Protein AF-C6E3G0-F1 (afdb_monomer_lite)

Sequence (74 aa):
MFWIKVSVMRVFYFSPESGVYQGEGFLDERDLERVEALTPIAPPRYAKGEVPVFNATTQSWMLLTVPHKPHLLQ

Secondary structure (DSSP, 8-state):
-------EEEEEEE-TTT-BEEEEEEEEGGGGGG-SSEESSPPPP--TTEEEEEETTTTEEEEEEPP-------

Organism: Geobacter sp. (strain M21) (NCBI:txid443144)

pLDDT: mean 87.04, std 14.48, range [43.69, 98.19]

Foldseek 3Di:
DDDDDFDKAKKWFADPVWQWTDGIDIDGPVCVVVDPRMDSDDADDDDPQWTWGADPVVRDIDIDGHDPPPPPPD

Radius of gyration: 16.75 Å; chains: 1; bounding box: 56×25×46 Å

Structure (mmCIF, N/CA/C/O bac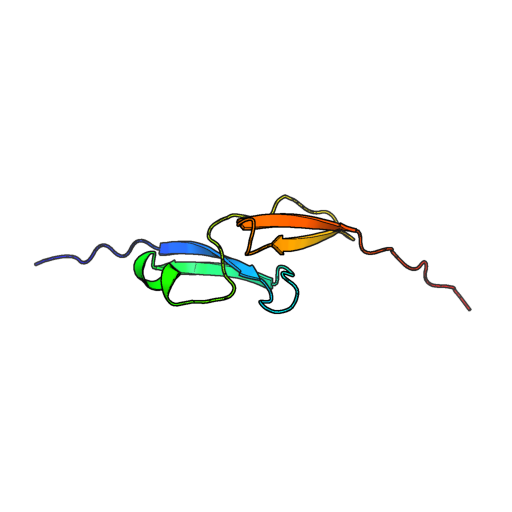kbone):
data_AF-C6E3G0-F1
#
_entry.id   AF-C6E3G0-F1
#
loop_
_atom_site.group_PDB
_atom_site.id
_atom_site.type_symbol
_atom_site.label_atom_id
_atom_site.label_alt_id
_atom_site.label_comp_id
_atom_site.label_asym_id
_atom_site.label_entity_id
_atom_site.label_seq_id
_atom_site.pdbx_PDB_ins_code
_atom_site.Cartn_x
_atom_site.Cartn_y
_atom_site.Cartn_z
_atom_site.occupancy
_atom_site.B_iso_or_equiv
_atom_site.auth_seq_id
_atom_site.auth_comp_id
_atom_site.auth_asym_id
_atom_site.auth_atom_id
_atom_site.pdbx_PDB_model_num
ATOM 1 N N . MET A 1 1 ? -25.031 -12.785 28.434 1.00 43.69 1 MET A N 1
ATOM 2 C CA . MET A 1 1 ? -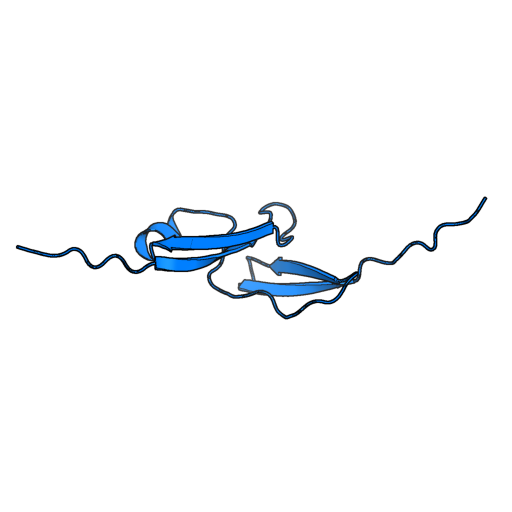23.721 -13.096 27.826 1.00 43.69 1 MET A CA 1
ATOM 3 C C . MET A 1 1 ? -23.633 -12.319 26.524 1.00 43.69 1 MET A C 1
ATOM 5 O O . MET A 1 1 ? -24.326 -12.673 25.581 1.00 43.69 1 MET A O 1
ATOM 9 N N . PHE A 1 2 ? -22.908 -11.201 26.511 1.00 57.34 2 PHE A N 1
ATOM 10 C CA . PHE A 1 2 ? -22.713 -10.404 25.299 1.00 57.34 2 PHE A CA 1
ATOM 11 C C . PHE A 1 2 ? -21.459 -10.915 24.598 1.00 57.34 2 PHE A C 1
ATOM 13 O O . PHE A 1 2 ? -20.379 -10.893 25.181 1.00 57.34 2 PHE A O 1
ATOM 20 N N . TRP A 1 3 ? -21.609 -11.411 23.376 1.00 57.84 3 TRP A N 1
ATOM 21 C CA . TRP A 1 3 ? -20.471 -11.744 22.531 1.00 57.84 3 TRP A CA 1
ATOM 22 C C . TRP A 1 3 ? -20.041 -10.469 21.811 1.00 57.84 3 TRP A C 1
ATOM 24 O O . TRP A 1 3 ? -20.827 -9.883 21.067 1.00 57.84 3 TRP A O 1
ATOM 34 N N . ILE A 1 4 ? -18.811 -10.017 22.054 1.00 67.81 4 ILE A N 1
ATOM 35 C CA . ILE A 1 4 ? -18.209 -8.940 21.266 1.00 67.81 4 ILE A CA 1
ATOM 36 C C . ILE A 1 4 ? -17.919 -9.532 19.888 1.00 67.81 4 ILE A C 1
ATOM 38 O O . ILE A 1 4 ? -17.097 -10.438 19.759 1.00 67.81 4 ILE A O 1
ATOM 42 N N . LYS A 1 5 ? -18.621 -9.051 18.859 1.00 70.44 5 LYS A N 1
ATOM 43 C CA . LYS A 1 5 ? -18.307 -9.400 17.476 1.00 70.44 5 LYS A CA 1
ATOM 44 C C . LYS A 1 5 ? -17.004 -8.697 17.101 1.00 70.44 5 LYS A C 1
ATOM 46 O O . LYS A 1 5 ? -16.967 -7.475 17.018 1.00 70.44 5 LYS A O 1
ATOM 51 N N . VAL A 1 6 ? -15.948 -9.481 16.919 1.00 69.62 6 VAL A N 1
ATOM 52 C CA . VAL A 1 6 ? -14.677 -9.024 16.352 1.00 69.62 6 VAL A CA 1
ATOM 53 C C . VAL A 1 6 ? -14.785 -9.174 14.837 1.00 69.62 6 VAL A C 1
ATOM 55 O O . VAL A 1 6 ? -14.947 -10.291 14.342 1.00 69.62 6 VAL A O 1
ATOM 58 N N . SER A 1 7 ? -14.744 -8.056 14.113 1.00 81.19 7 SER A N 1
ATOM 59 C CA . SER A 1 7 ? -14.677 -8.036 12.649 1.00 81.19 7 SER A CA 1
ATOM 60 C C . SER A 1 7 ? -13.232 -7.770 12.249 1.00 81.19 7 SER A C 1
ATOM 62 O O . SER A 1 7 ? -12.727 -6.665 12.418 1.00 81.19 7 SER A O 1
ATOM 64 N N . VAL A 1 8 ? -12.557 -8.806 11.759 1.00 88.06 8 VAL A N 1
ATOM 65 C CA . VAL A 1 8 ? -11.219 -8.694 11.172 1.00 88.06 8 VAL A CA 1
ATOM 66 C C . VAL A 1 8 ? -11.334 -8.458 9.672 1.00 88.06 8 VAL A C 1
ATOM 68 O O . VAL A 1 8 ? -12.091 -9.150 8.989 1.00 88.06 8 VAL A O 1
ATOM 71 N N . MET A 1 9 ? -10.550 -7.517 9.158 1.00 92.56 9 MET A N 1
ATOM 72 C CA . MET A 1 9 ? -10.479 -7.188 7.737 1.00 92.56 9 MET A CA 1
ATOM 73 C C . MET A 1 9 ? -9.040 -7.239 7.230 1.00 92.56 9 MET A C 1
ATOM 75 O O . MET A 1 9 ? -8.088 -7.079 7.995 1.00 92.56 9 MET A O 1
ATOM 79 N N . ARG A 1 10 ? -8.879 -7.469 5.926 1.00 95.38 10 ARG A N 1
ATOM 80 C CA . ARG A 1 10 ? -7.566 -7.440 5.277 1.00 95.38 10 ARG A CA 1
ATOM 81 C C . ARG A 1 10 ? -7.096 -5.996 5.135 1.00 95.38 10 ARG A C 1
ATOM 83 O O . ARG A 1 10 ? -7.874 -5.127 4.749 1.00 95.38 10 ARG A O 1
ATOM 90 N N . VAL A 1 11 ? -5.819 -5.770 5.404 1.00 96.69 11 VAL A N 1
ATOM 91 C CA . VAL A 1 11 ? -5.158 -4.471 5.266 1.00 96.69 11 VAL A CA 1
ATOM 92 C C . VAL A 1 11 ? -3.864 -4.617 4.482 1.00 96.69 11 VAL A C 1
ATOM 94 O O . VAL A 1 11 ? -3.282 -5.701 4.412 1.00 96.69 11 VAL A O 1
ATOM 97 N N . PHE A 1 12 ? -3.421 -3.512 3.902 1.00 97.56 12 PHE A N 1
ATOM 98 C CA . PHE A 1 12 ? -2.248 -3.424 3.049 1.00 97.56 12 PHE A CA 1
ATOM 99 C C . PHE A 1 12 ? -1.321 -2.355 3.611 1.00 97.56 12 PHE A C 1
ATOM 101 O O . PHE A 1 12 ? -1.708 -1.192 3.728 1.00 97.56 12 PHE A O 1
ATOM 108 N N . TYR A 1 13 ? -0.114 -2.764 3.982 1.00 97.31 13 TYR A N 1
ATOM 109 C CA . TYR A 1 13 ? 0.887 -1.891 4.576 1.00 97.31 13 TYR A CA 1
ATOM 110 C C . TYR A 1 13 ? 1.677 -1.178 3.486 1.00 97.31 13 TYR A C 1
ATOM 112 O O . TYR A 1 13 ? 2.011 -1.760 2.447 1.00 97.31 13 TYR A O 1
ATOM 120 N N . PHE A 1 14 ? 2.012 0.077 3.742 1.00 97.50 14 PHE A N 1
ATOM 121 C CA . PHE A 1 14 ? 2.875 0.875 2.884 1.00 97.50 14 PHE A CA 1
ATOM 122 C C . PHE A 1 14 ? 3.933 1.605 3.714 1.00 97.50 14 PHE A C 1
ATOM 124 O O . PHE A 1 14 ? 3.802 1.756 4.918 1.00 97.50 14 PHE A O 1
ATOM 131 N N . SER A 1 15 ? 5.032 2.039 3.101 1.00 96.50 15 SER A N 1
ATOM 132 C CA . SER A 1 15 ? 6.004 2.918 3.765 1.00 96.50 15 SER A CA 1
ATOM 133 C C . SER A 1 15 ? 5.405 4.314 3.946 1.00 96.50 15 SER A C 1
ATOM 135 O O . SER A 1 15 ? 5.034 4.913 2.941 1.00 96.50 15 SER A O 1
ATOM 137 N N . PRO A 1 16 ? 5.341 4.882 5.163 1.00 94.44 16 PRO A N 1
ATOM 138 C CA . PRO A 1 16 ? 4.832 6.243 5.345 1.00 94.44 16 PRO A CA 1
ATOM 139 C C . PRO A 1 16 ? 5.714 7.292 4.648 1.00 94.44 16 PRO A C 1
ATOM 141 O O . PRO A 1 16 ? 5.226 8.344 4.253 1.00 94.44 16 PRO A O 1
ATOM 144 N N . GLU A 1 17 ? 6.999 6.987 4.454 1.00 95.44 17 GLU A N 1
ATOM 145 C CA . GLU A 1 17 ? 7.968 7.880 3.814 1.00 95.44 17 GLU A CA 1
ATOM 146 C C . GLU A 1 17 ? 7.871 7.859 2.283 1.00 95.44 17 GLU A C 1
ATOM 148 O O . GLU A 1 17 ? 7.995 8.895 1.637 1.00 95.44 17 GLU A O 1
ATOM 153 N N . SER A 1 18 ? 7.670 6.677 1.690 1.00 95.31 18 SER A N 1
ATOM 154 C CA . SER A 1 18 ? 7.763 6.483 0.232 1.00 95.31 18 SER A CA 1
ATOM 155 C C . SER A 1 18 ? 6.471 6.013 -0.434 1.00 95.31 18 SER A C 1
ATOM 157 O O . SER A 1 18 ? 6.399 5.969 -1.658 1.00 95.31 18 SER A O 1
ATOM 159 N N . GLY A 1 19 ? 5.468 5.610 0.345 1.00 96.69 19 GLY A N 1
ATOM 160 C CA . GLY A 1 19 ? 4.234 4.978 -0.123 1.00 96.69 19 GLY A CA 1
ATOM 161 C C . GLY A 1 19 ? 4.404 3.536 -0.616 1.00 96.69 19 GLY A C 1
ATOM 162 O O . GLY A 1 19 ? 3.415 2.892 -0.949 1.00 96.69 19 GLY A O 1
ATOM 163 N N . VAL A 1 20 ? 5.624 2.994 -0.680 1.00 97.31 20 VAL A N 1
ATOM 164 C CA . VAL A 1 20 ? 5.891 1.663 -1.255 1.00 97.31 20 VAL A CA 1
ATOM 165 C C . VAL A 1 20 ? 5.157 0.565 -0.490 1.00 97.31 20 VAL A C 1
ATOM 167 O O . VAL A 1 20 ? 5.233 0.514 0.737 1.00 97.31 20 VAL A O 1
ATOM 170 N N . TYR A 1 21 ? 4.479 -0.325 -1.217 1.00 97.19 21 TYR A N 1
ATOM 171 C CA . TYR A 1 21 ? 3.798 -1.494 -0.661 1.00 97.19 21 TYR A CA 1
ATOM 172 C C . TYR A 1 21 ? 4.762 -2.438 0.074 1.00 97.19 21 TYR A C 1
ATOM 174 O O . TYR A 1 21 ? 5.809 -2.802 -0.461 1.00 97.19 21 TYR A O 1
ATOM 182 N N . GLN A 1 22 ? 4.387 -2.864 1.283 1.00 96.56 22 GLN A N 1
ATOM 183 C CA . GLN A 1 22 ? 5.209 -3.728 2.146 1.00 96.56 22 GLN A CA 1
ATOM 184 C C . GLN A 1 22 ? 4.587 -5.098 2.436 1.00 96.56 22 GLN A C 1
ATOM 186 O O . GLN A 1 22 ? 5.231 -5.945 3.050 1.00 96.56 22 GLN A O 1
ATOM 191 N N . GLY A 1 23 ? 3.353 -5.336 1.993 1.00 95.88 23 GLY A N 1
ATOM 192 C CA . GLY A 1 23 ? 2.646 -6.588 2.234 1.00 95.88 23 GLY A CA 1
ATOM 193 C C . GLY A 1 23 ? 1.266 -6.377 2.837 1.00 95.88 23 GLY A C 1
ATOM 194 O O . GLY A 1 23 ? 0.741 -5.266 2.899 1.00 95.88 23 GLY A O 1
ATOM 195 N N . GLU A 1 24 ? 0.675 -7.473 3.286 1.00 96.69 24 GLU A N 1
ATOM 196 C CA . GLU A 1 24 ? -0.701 -7.528 3.759 1.00 96.69 24 GLU A CA 1
ATOM 197 C C . GLU A 1 24 ? -0.803 -8.170 5.137 1.00 96.69 24 GLU A C 1
ATOM 199 O O . GLU A 1 24 ? 0.057 -8.949 5.549 1.00 96.69 24 GLU A O 1
ATOM 204 N N . GLY A 1 25 ? -1.889 -7.860 5.833 1.00 94.31 25 GLY A N 1
ATOM 205 C CA . GLY A 1 25 ? -2.221 -8.465 7.113 1.00 94.31 25 GLY A CA 1
ATOM 206 C C . GLY A 1 25 ? -3.709 -8.388 7.398 1.00 94.31 25 GLY A C 1
ATOM 207 O O . GLY A 1 25 ? -4.518 -8.100 6.513 1.00 94.31 25 GLY A O 1
ATOM 208 N N . PHE A 1 26 ? -4.060 -8.648 8.653 1.00 93.75 26 PHE A N 1
ATOM 209 C CA . PHE A 1 26 ? -5.425 -8.555 9.144 1.00 93.75 26 PHE A CA 1
ATOM 210 C C . PHE A 1 26 ? -5.459 -7.689 10.393 1.00 93.75 26 PHE A C 1
ATOM 212 O O . PHE A 1 26 ? -4.598 -7.817 11.262 1.00 93.75 26 PHE A O 1
ATOM 219 N N . LEU A 1 27 ? -6.463 -6.826 10.473 1.00 91.25 27 LEU A N 1
ATOM 220 C CA . LEU A 1 27 ? -6.674 -5.929 11.599 1.00 91.25 27 LEU A CA 1
ATOM 221 C C . LEU A 1 27 ? -8.152 -5.943 11.986 1.00 91.25 27 LEU A C 1
ATOM 223 O O . LEU A 1 27 ? -9.015 -6.140 11.129 1.00 91.25 27 LEU A O 1
ATOM 227 N N . ASP A 1 28 ? -8.444 -5.729 13.266 1.00 89.56 28 ASP A N 1
ATOM 228 C CA . ASP A 1 28 ? -9.797 -5.392 13.698 1.00 89.56 28 ASP A CA 1
ATOM 229 C C . ASP A 1 28 ? -10.184 -4.026 13.116 1.0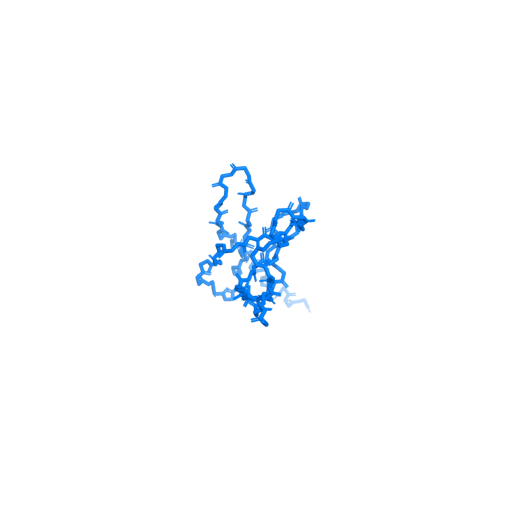0 89.56 28 ASP A C 1
ATOM 231 O O . ASP A 1 28 ? -9.395 -3.080 13.162 1.00 89.56 28 ASP A O 1
ATOM 235 N N . GLU A 1 29 ? -11.397 -3.909 12.580 1.00 85.31 29 GLU A N 1
ATOM 236 C CA . GLU A 1 29 ? -11.923 -2.648 12.038 1.00 85.31 29 GLU A CA 1
ATOM 237 C C . GLU A 1 29 ? -11.810 -1.482 13.037 1.00 85.31 29 GLU A C 1
ATOM 239 O O . GLU A 1 29 ? -11.575 -0.344 12.635 1.00 85.31 29 GLU A O 1
ATOM 244 N N . ARG A 1 30 ? -11.909 -1.761 14.344 1.00 85.12 30 ARG A N 1
ATOM 245 C CA . ARG A 1 30 ? -11.817 -0.758 15.421 1.00 85.12 30 ARG A CA 1
ATOM 246 C C . ARG A 1 30 ? -10.413 -0.188 15.612 1.00 85.12 30 ARG A C 1
ATOM 248 O O . ARG A 1 30 ? -10.271 0.888 16.188 1.00 85.12 30 ARG A O 1
ATOM 255 N N . ASP A 1 31 ? -9.389 -0.900 15.155 1.00 85.56 31 ASP A N 1
ATOM 256 C CA . ASP A 1 31 ? -7.996 -0.475 15.281 1.00 85.56 31 ASP A CA 1
ATOM 257 C C . ASP A 1 31 ? -7.500 0.270 14.030 1.00 85.56 31 ASP A C 1
ATOM 259 O O . ASP A 1 31 ? -6.399 0.820 14.050 1.00 85.56 31 ASP A O 1
ATOM 263 N N . LEU A 1 32 ? -8.306 0.341 12.961 1.00 83.31 32 LEU A N 1
ATOM 264 C CA . LEU A 1 32 ? -7.927 0.937 11.673 1.00 83.31 32 LEU A CA 1
ATOM 265 C C . LEU A 1 32 ? -7.451 2.387 11.806 1.00 83.31 32 LEU A C 1
ATOM 267 O O . LEU A 1 32 ? -6.441 2.761 11.223 1.00 83.31 32 LEU A O 1
ATOM 271 N N . GLU A 1 33 ? -8.156 3.194 12.598 1.00 81.38 33 GLU A N 1
ATOM 272 C CA . GLU A 1 33 ? -7.834 4.614 12.800 1.00 81.38 33 GLU A CA 1
ATOM 273 C C . GLU A 1 33 ? -6.607 4.835 13.699 1.00 81.38 33 GLU A C 1
ATOM 275 O O . GLU A 1 33 ? -6.121 5.957 13.826 1.00 81.38 33 GLU A O 1
ATOM 280 N N . ARG A 1 34 ? -6.106 3.779 14.352 1.00 83.06 34 ARG A N 1
ATOM 281 C CA . ARG A 1 34 ? -5.024 3.864 15.346 1.00 83.06 34 ARG A CA 1
ATOM 282 C C . ARG A 1 34 ? -3.664 3.485 14.779 1.00 83.06 34 ARG A C 1
ATOM 284 O O . ARG A 1 34 ? -2.658 3.668 15.461 1.00 83.06 34 ARG A O 1
ATOM 291 N N . VAL A 1 35 ? -3.638 2.916 13.577 1.00 83.56 35 VAL A N 1
ATOM 292 C CA . VAL A 1 35 ? -2.430 2.388 12.955 1.00 83.56 35 VAL A CA 1
ATOM 293 C C . VAL A 1 35 ? -2.157 3.171 11.682 1.00 83.56 35 VAL A C 1
ATOM 295 O O . VAL A 1 35 ? -2.948 3.174 10.743 1.00 83.56 35 VAL A O 1
ATOM 298 N N . GLU A 1 36 ? -1.018 3.850 11.660 1.00 88.25 36 GLU A N 1
ATOM 299 C CA . GLU A 1 36 ? -0.557 4.561 10.475 1.00 88.25 36 GLU A CA 1
ATOM 300 C C . GLU A 1 36 ? -0.025 3.588 9.417 1.00 88.25 36 GLU A C 1
ATOM 302 O O . GLU A 1 36 ? 0.232 2.413 9.685 1.00 88.25 36 GLU A O 1
ATOM 307 N N . ALA A 1 37 ? 0.194 4.107 8.206 1.00 94.75 37 ALA A N 1
ATOM 308 C CA . ALA A 1 37 ? 0.906 3.390 7.151 1.00 94.75 37 ALA A CA 1
ATOM 309 C C . ALA A 1 37 ? 0.224 2.085 6.678 1.00 94.75 37 ALA A C 1
ATOM 311 O O . ALA A 1 37 ? 0.879 1.151 6.207 1.00 94.75 37 ALA A O 1
ATOM 312 N N . LEU A 1 38 ? -1.108 2.027 6.770 1.00 95.38 38 LEU A N 1
ATOM 313 C CA . LEU A 1 38 ? -1.923 0.955 6.209 1.00 95.38 38 LEU A CA 1
ATOM 314 C C . LEU A 1 38 ? -3.201 1.471 5.545 1.00 95.38 38 LEU A C 1
ATOM 316 O O . LEU A 1 38 ? -3.634 2.603 5.758 1.00 95.38 38 LEU A O 1
ATOM 320 N N . THR A 1 39 ? -3.797 0.636 4.703 1.00 95.19 39 THR A N 1
ATO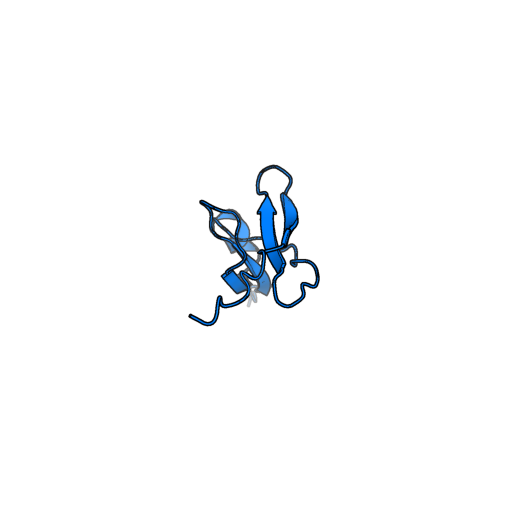M 321 C CA . THR A 1 39 ? -5.058 0.928 4.017 1.00 95.19 39 THR A CA 1
ATOM 322 C C . THR A 1 39 ? -5.867 -0.357 3.818 1.00 95.19 39 THR A C 1
ATOM 324 O O . THR A 1 39 ? -5.273 -1.410 3.576 1.00 95.19 39 THR A O 1
ATOM 327 N N . PRO A 1 40 ? -7.211 -0.322 3.890 1.00 94.75 40 PRO A N 1
ATOM 328 C CA . PRO A 1 40 ? -8.052 -1.457 3.494 1.00 94.75 40 PRO A CA 1
ATOM 329 C C . PRO A 1 40 ? -8.171 -1.592 1.963 1.00 94.75 40 PRO A C 1
ATOM 331 O O . PRO A 1 40 ? -8.736 -2.563 1.459 1.00 94.75 40 PRO A O 1
ATOM 334 N N . ILE A 1 41 ? -7.658 -0.619 1.201 1.00 95.81 41 ILE A N 1
ATOM 335 C CA . ILE A 1 41 ? -7.711 -0.603 -0.262 1.00 95.81 41 ILE A CA 1
ATOM 336 C C . ILE A 1 41 ? -6.610 -1.516 -0.798 1.00 95.81 41 ILE A C 1
ATOM 338 O O . ILE A 1 41 ? -5.429 -1.265 -0.568 1.00 95.81 41 ILE A O 1
ATOM 342 N N . ALA A 1 42 ? -6.981 -2.548 -1.552 1.00 96.94 42 ALA A N 1
ATOM 343 C CA . ALA A 1 42 ? -6.014 -3.461 -2.153 1.00 96.94 42 ALA A CA 1
ATOM 344 C C . ALA A 1 42 ? -5.159 -2.775 -3.229 1.00 96.94 42 ALA A C 1
ATOM 346 O O . ALA A 1 42 ? -5.704 -2.004 -4.029 1.00 96.94 42 ALA A O 1
ATOM 347 N N . PRO A 1 43 ? -3.848 -3.076 -3.305 1.00 97.06 43 PRO A N 1
ATOM 348 C CA . PRO A 1 43 ? -3.046 -2.661 -4.440 1.00 97.06 43 PRO A CA 1
ATOM 349 C C . PRO A 1 43 ? -3.578 -3.321 -5.722 1.00 97.06 43 PRO A C 1
ATOM 351 O O . PRO A 1 43 ? -4.105 -4.441 -5.682 1.00 97.06 43 PRO A O 1
ATOM 354 N N . PRO A 1 44 ? -3.444 -2.657 -6.881 1.00 96.12 44 PRO A N 1
ATOM 355 C CA . PRO A 1 44 ? -3.748 -3.275 -8.162 1.00 96.12 44 PRO A CA 1
ATOM 356 C C . PRO A 1 44 ? -2.818 -4.470 -8.399 1.00 96.12 44 PRO A C 1
ATOM 358 O O . PRO A 1 44 ? -1.769 -4.600 -7.768 1.00 96.12 44 PRO A O 1
ATOM 361 N N . ARG A 1 45 ? -3.174 -5.346 -9.343 1.00 96.00 45 ARG A N 1
ATOM 362 C CA . ARG A 1 45 ? -2.231 -6.370 -9.812 1.00 96.00 45 ARG A CA 1
ATOM 363 C C . ARG A 1 45 ? -1.013 -5.683 -10.427 1.00 96.00 45 ARG A C 1
ATOM 365 O O . ARG A 1 45 ? -1.176 -4.742 -11.195 1.00 96.00 45 ARG A O 1
ATOM 372 N N . TYR A 1 46 ? 0.169 -6.191 -10.107 1.00 94.00 46 TYR A N 1
ATOM 373 C CA . TYR A 1 46 ? 1.443 -5.691 -10.606 1.00 94.00 46 TYR A CA 1
ATOM 374 C C . TYR A 1 46 ? 2.306 -6.854 -11.095 1.00 94.00 46 TYR A C 1
ATOM 376 O O . TYR A 1 46 ? 2.214 -7.979 -10.592 1.00 94.00 46 TYR A O 1
ATOM 384 N N . ALA A 1 47 ? 3.115 -6.587 -12.109 1.00 93.69 47 ALA A N 1
ATOM 385 C CA . ALA A 1 47 ? 4.057 -7.521 -12.694 1.00 93.69 47 ALA A CA 1
ATOM 386 C C . ALA A 1 47 ? 5.462 -7.347 -12.098 1.00 93.69 47 ALA A C 1
ATOM 388 O O . ALA A 1 47 ? 5.766 -6.417 -11.350 1.00 93.69 47 ALA A O 1
ATOM 389 N N . LYS A 1 48 ? 6.365 -8.262 -12.457 1.00 91.12 48 LYS A N 1
ATOM 390 C CA . LYS A 1 48 ? 7.786 -8.110 -12.140 1.00 91.12 48 LYS A CA 1
ATOM 391 C C . LYS A 1 48 ? 8.312 -6.810 -12.761 1.00 91.12 48 LYS A C 1
ATOM 393 O O . LYS A 1 48 ? 8.136 -6.589 -13.953 1.00 91.12 48 LYS A O 1
ATOM 398 N N . GLY A 1 49 ? 8.989 -5.996 -11.953 1.00 92.44 49 GLY A N 1
ATOM 399 C CA . GLY A 1 49 ? 9.477 -4.678 -12.367 1.00 92.44 49 GLY A CA 1
ATOM 400 C C . GLY A 1 49 ? 8.477 -3.546 -12.124 1.00 92.44 49 GLY A C 1
ATOM 401 O O . GLY A 1 49 ? 8.808 -2.397 -12.386 1.00 92.44 49 GLY A O 1
ATOM 402 N N . GLU A 1 50 ? 7.293 -3.836 -11.585 1.00 95.75 50 GLU A N 1
ATOM 403 C CA . GLU A 1 50 ? 6.340 -2.830 -11.118 1.00 95.75 50 GLU A CA 1
ATOM 404 C C . GLU A 1 50 ? 6.281 -2.826 -9.589 1.00 95.75 50 GLU A C 1
ATOM 406 O O . GLU A 1 50 ? 6.316 -3.877 -8.945 1.00 95.75 50 GLU A O 1
ATOM 411 N N . VAL A 1 51 ? 6.196 -1.631 -9.007 1.00 95.75 51 VAL A N 1
ATOM 412 C CA . VAL A 1 51 ? 6.099 -1.428 -7.560 1.00 95.75 51 VAL A CA 1
ATOM 413 C C . VAL A 1 51 ? 4.850 -0.601 -7.261 1.00 95.75 51 VAL A C 1
ATOM 415 O O . VAL A 1 51 ? 4.763 0.543 -7.721 1.00 95.75 51 VAL A O 1
ATOM 418 N N . PRO A 1 52 ? 3.882 -1.140 -6.498 1.00 97.81 52 PRO A N 1
ATOM 419 C CA . PRO A 1 52 ? 2.756 -0.358 -6.014 1.00 97.81 52 PRO A CA 1
ATOM 420 C C . PRO A 1 52 ? 3.200 0.667 -4.971 1.00 97.81 52 PRO A C 1
ATOM 422 O O . PRO A 1 52 ? 3.921 0.341 -4.024 1.00 97.81 52 PRO A O 1
ATOM 425 N N . VAL A 1 53 ? 2.730 1.899 -5.135 1.00 97.88 53 VAL A N 1
ATOM 426 C CA . VAL A 1 53 ? 2.982 3.026 -4.237 1.00 97.88 53 VAL A CA 1
ATOM 427 C C . VAL A 1 53 ? 1.654 3.668 -3.861 1.00 97.88 53 VAL A C 1
ATOM 429 O O . VAL A 1 53 ? 0.914 4.132 -4.729 1.00 97.88 53 VAL A O 1
ATOM 432 N N . PHE A 1 54 ? 1.336 3.679 -2.572 1.00 98.19 54 PHE A N 1
ATOM 433 C CA . PHE A 1 54 ? 0.141 4.309 -2.039 1.00 98.19 54 PHE A CA 1
ATOM 434 C C . PHE A 1 54 ? 0.363 5.806 -1.850 1.00 98.19 54 PHE A C 1
ATOM 436 O O . PHE A 1 54 ? 1.314 6.237 -1.199 1.00 98.19 54 PHE A O 1
ATOM 443 N N . ASN A 1 55 ? -0.548 6.608 -2.387 1.00 96.19 55 ASN A N 1
ATOM 444 C CA . ASN A 1 55 ? -0.615 8.034 -2.130 1.00 96.19 55 ASN A CA 1
ATOM 445 C C . ASN A 1 55 ? -1.687 8.284 -1.065 1.00 96.19 55 ASN A C 1
ATOM 447 O O . ASN A 1 55 ? -2.880 8.269 -1.371 1.00 96.19 55 ASN A O 1
ATOM 451 N N . ALA A 1 56 ? -1.254 8.537 0.172 1.00 91.88 56 ALA A N 1
ATOM 452 C CA . ALA A 1 56 ? -2.149 8.759 1.307 1.00 91.88 56 ALA A CA 1
ATOM 453 C C . ALA A 1 56 ? -3.062 9.988 1.128 1.00 91.88 56 ALA A C 1
ATOM 455 O O . ALA A 1 56 ? -4.210 9.952 1.558 1.00 91.88 56 ALA A O 1
ATOM 456 N N . THR A 1 57 ? -2.601 11.035 0.433 1.00 92.75 57 THR A N 1
ATOM 457 C CA . THR A 1 57 ? -3.390 12.251 0.162 1.00 92.75 57 THR A CA 1
ATOM 458 C C . THR A 1 57 ? -4.582 11.973 -0.752 1.00 92.75 57 THR A C 1
ATOM 460 O O . THR A 1 57 ? -5.664 12.512 -0.547 1.00 92.75 57 THR A O 1
ATOM 463 N N . THR A 1 58 ? -4.394 11.129 -1.768 1.00 95.62 58 THR A N 1
ATOM 464 C CA . THR A 1 58 ? -5.455 10.756 -2.729 1.00 95.62 58 THR A CA 1
ATOM 465 C C . THR A 1 58 ? -6.140 9.432 -2.391 1.00 95.62 58 THR A C 1
ATOM 467 O O . THR A 1 58 ? -7.045 9.016 -3.107 1.00 95.62 58 THR A O 1
ATOM 470 N N . GLN A 1 59 ? -5.678 8.758 -1.334 1.00 95.19 59 GLN A N 1
ATOM 471 C CA . GLN A 1 59 ? -6.093 7.418 -0.915 1.00 95.19 59 GLN A CA 1
ATOM 472 C C . GLN A 1 59 ? -6.126 6.403 -2.069 1.00 95.19 59 GLN A C 1
ATOM 474 O O . GLN A 1 59 ? -7.062 5.617 -2.204 1.00 95.19 59 GLN A O 1
ATOM 479 N N . SER A 1 60 ? -5.102 6.421 -2.924 1.00 97.44 60 SER A N 1
ATOM 480 C CA . SER A 1 60 ? -5.059 5.588 -4.128 1.00 97.44 60 SER A CA 1
ATOM 481 C C . SER A 1 60 ? -3.683 4.973 -4.369 1.00 97.44 60 SER A C 1
ATOM 483 O O . SER A 1 60 ? -2.657 5.500 -3.938 1.00 97.44 60 SER A O 1
ATOM 485 N N . TRP A 1 61 ? -3.670 3.832 -5.056 1.00 98.12 61 TRP A N 1
ATOM 486 C CA . TRP A 1 61 ? -2.448 3.156 -5.478 1.00 98.12 61 TRP A CA 1
ATOM 487 C C . TRP A 1 61 ? -2.019 3.619 -6.866 1.00 98.12 61 TRP A C 1
ATOM 489 O O . TRP A 1 61 ? -2.832 3.702 -7.786 1.00 98.12 61 TRP A O 1
ATOM 499 N N . MET A 1 62 ? -0.719 3.827 -7.027 1.00 97.25 62 MET A N 1
ATOM 500 C CA . MET A 1 62 ? -0.050 4.034 -8.308 1.00 97.25 62 MET A CA 1
ATOM 501 C C . MET A 1 62 ? 0.926 2.885 -8.560 1.00 97.25 62 MET A C 1
ATOM 503 O O . MET A 1 62 ? 1.457 2.306 -7.615 1.00 97.25 62 MET A O 1
ATOM 507 N N . LEU A 1 63 ? 1.185 2.565 -9.826 1.00 97.06 63 LEU A N 1
ATOM 508 C CA . LEU A 1 63 ? 2.232 1.619 -10.209 1.00 97.06 63 LEU A CA 1
ATOM 509 C C . LEU A 1 63 ? 3.420 2.387 -10.771 1.00 97.06 63 LEU A C 1
ATOM 511 O O . LEU A 1 63 ? 3.277 3.141 -11.733 1.00 97.06 63 LEU A O 1
ATOM 515 N N . LEU A 1 64 ? 4.590 2.183 -10.174 1.00 94.88 64 LEU A N 1
ATOM 516 C CA . LEU A 1 64 ? 5.846 2.697 -10.703 1.00 94.88 64 LEU A CA 1
ATOM 517 C C . LEU A 1 64 ? 6.605 1.567 -11.390 1.00 94.88 64 LEU A C 1
ATOM 519 O O . LEU A 1 64 ? 6.837 0.513 -10.797 1.00 94.88 64 LEU A O 1
ATOM 523 N N . THR A 1 65 ? 7.026 1.794 -12.631 1.00 93.31 65 THR A N 1
ATOM 524 C CA . THR A 1 65 ? 7.942 0.889 -13.326 1.00 93.31 65 THR A CA 1
ATOM 525 C C . THR A 1 65 ? 9.362 1.141 -12.834 1.00 93.31 65 THR A C 1
ATOM 527 O O . THR A 1 65 ? 9.878 2.254 -12.929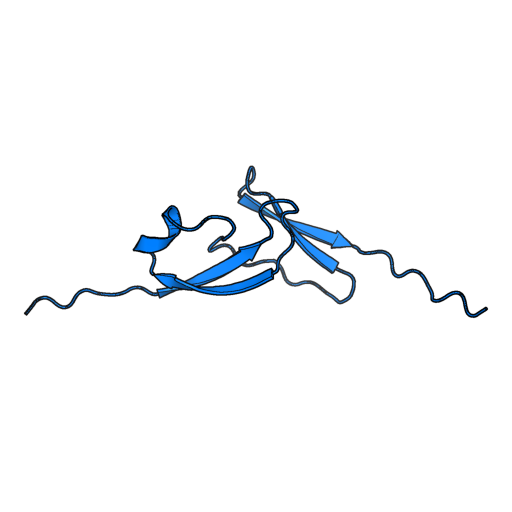 1.00 93.31 65 THR A O 1
ATOM 530 N N . VAL A 1 66 ? 10.017 0.097 -12.342 1.00 85.94 66 VAL A N 1
ATOM 531 C CA . VAL A 1 66 ? 11.443 0.108 -12.034 1.00 85.94 66 VAL A CA 1
ATOM 532 C C . VAL A 1 66 ? 12.186 -0.294 -13.306 1.00 85.94 66 VAL A C 1
ATOM 534 O O . VAL A 1 66 ? 12.010 -1.420 -13.780 1.00 85.94 66 VAL A O 1
ATOM 537 N N . PRO A 1 67 ? 13.021 0.587 -13.886 1.00 77.56 67 PRO A N 1
ATOM 538 C CA . PRO A 1 67 ? 13.817 0.224 -15.044 1.00 77.56 67 PRO A CA 1
ATOM 539 C C . PRO A 1 67 ? 14.721 -0.951 -14.681 1.00 77.56 67 PRO A C 1
ATOM 541 O O . PRO A 1 67 ? 15.561 -0.856 -13.783 1.00 77.56 67 PRO A O 1
ATOM 544 N N . HIS A 1 68 ? 14.586 -2.062 -15.401 1.00 62.41 68 HIS A N 1
ATOM 545 C CA . HIS A 1 68 ? 15.613 -3.088 -15.385 1.00 62.41 68 HIS A CA 1
ATOM 546 C C . HIS A 1 68 ? 16.877 -2.467 -15.985 1.00 62.41 68 HIS A C 1
ATOM 548 O O . HIS A 1 68 ? 16.948 -2.271 -17.196 1.00 62.41 68 HIS A O 1
ATOM 554 N N . LYS A 1 69 ? 17.884 -2.147 -15.161 1.00 61.19 69 LYS A N 1
ATOM 555 C CA . LYS A 1 69 ? 19.240 -1.975 -15.691 1.00 61.19 69 LYS A CA 1
ATOM 556 C C . LYS A 1 69 ? 19.623 -3.327 -16.295 1.00 61.19 69 LYS A C 1
ATOM 558 O O . LYS A 1 69 ? 19.706 -4.290 -15.526 1.00 61.19 69 LYS A O 1
ATOM 563 N N . PRO A 1 70 ? 19.822 -3.450 -17.623 1.00 55.12 70 PRO A N 1
ATOM 564 C CA . PRO A 1 70 ? 20.457 -4.645 -18.138 1.00 55.12 70 PRO A CA 1
ATOM 565 C C . PRO A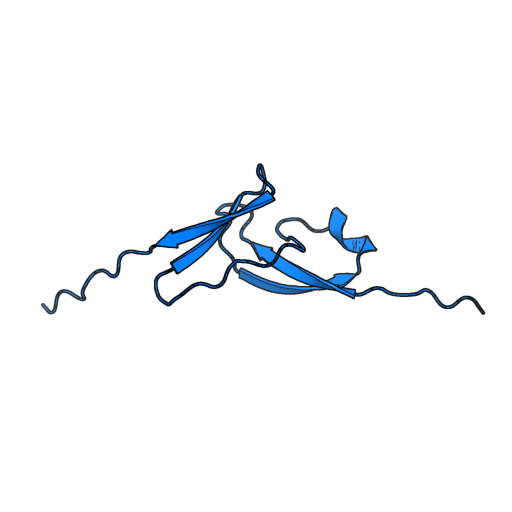 1 70 ? 21.794 -4.746 -17.413 1.00 55.12 70 PRO A C 1
ATOM 567 O O . PRO A 1 70 ? 22.524 -3.760 -17.291 1.00 55.12 70 PRO A O 1
ATOM 570 N N . HIS A 1 71 ? 22.050 -5.917 -16.841 1.00 57.34 71 HIS A N 1
ATOM 571 C CA . HIS A 1 71 ? 23.352 -6.257 -16.309 1.00 57.34 71 HIS A CA 1
ATOM 572 C C . HIS A 1 71 ? 24.347 -6.000 -17.446 1.00 57.34 71 HIS A C 1
ATOM 574 O O . HIS A 1 71 ? 24.336 -6.717 -18.445 1.00 57.34 71 HIS A O 1
ATOM 580 N N . LEU A 1 72 ? 25.109 -4.905 -17.361 1.00 56.94 72 LEU A N 1
ATOM 581 C CA . LEU A 1 72 ? 26.250 -4.703 -18.237 1.00 56.94 72 LEU A CA 1
ATOM 582 C C . LEU A 1 72 ? 27.209 -5.822 -17.852 1.00 56.94 72 LEU A C 1
ATOM 584 O O . LEU A 1 72 ? 27.855 -5.743 -16.811 1.00 56.94 72 LEU A O 1
ATOM 588 N N . LEU A 1 73 ? 27.201 -6.896 -18.640 1.00 48.94 73 LEU A N 1
ATOM 589 C CA . LEU A 1 73 ? 28.267 -7.882 -18.639 1.00 48.94 73 LEU A CA 1
ATOM 590 C C . LEU A 1 73 ? 29.539 -7.101 -18.991 1.00 48.94 73 LEU A C 1
ATOM 592 O O . LEU A 1 73 ? 29.707 -6.678 -20.135 1.00 48.94 73 LEU A O 1
ATOM 596 N N . GLN A 1 74 ? 30.346 -6.813 -17.972 1.00 47.47 74 GLN A N 1
ATOM 597 C CA . GLN A 1 74 ? 31.751 -6.450 -18.114 1.00 47.47 74 GLN A CA 1
ATOM 598 C C . GLN A 1 74 ? 32.583 -7.709 -17.915 1.00 47.47 74 GLN A C 1
ATOM 600 O O . GLN A 1 74 ? 32.216 -8.506 -17.020 1.00 47.47 74 GLN A O 1
#